Protein AF-K1RTC9-F1 (afdb_monomer_lite)

pLDDT: mean 77.4, std 10.29, range [48.47, 89.5]

Foldseek 3Di:
DKWKDAPNDIDDFDFDPPWDWDDDPPDDTDTRTDTDDPDDDDGDFQIWIADPNDIDGRHDPVPD

Radius of gyration: 12.06 Å; chains: 1; bounding box: 28×21×31 Å

Organism: NCBI:txid408170

Sequence (64 aa):
MLTLHFNNTTLDVQESDSSYRYRSLMSKPQLVLKFSLSEFVEIPVGAWCEYQGVKYKLGSPENI

Structure (mmCIF, N/CA/C/O backbone):
data_AF-K1RTC9-F1
#
_entry.id   AF-K1RTC9-F1
#
loop_
_atom_site.group_PDB
_atom_site.id
_atom_site.type_symbol
_atom_site.label_atom_id
_atom_site.label_alt_id
_atom_site.label_comp_id
_atom_site.label_asym_id
_atom_site.label_entity_id
_atom_site.label_seq_id
_atom_site.pdbx_PDB_ins_code
_atom_site.Cartn_x
_atom_site.Cartn_y
_atom_site.Cartn_z
_atom_site.occupancy
_atom_site.B_iso_or_equiv
_atom_site.auth_seq_id
_atom_site.auth_comp_id
_atom_site.auth_asym_id
_atom_site.auth_atom_id
_atom_site.pdbx_PDB_model_num
ATOM 1 N N . MET A 1 1 ? -10.586 3.980 -4.314 1.00 75.44 1 MET A N 1
ATOM 2 C CA . MET A 1 1 ? -10.581 3.594 -2.891 1.00 75.44 1 MET A CA 1
ATOM 3 C C . MET A 1 1 ? -9.849 2.271 -2.793 1.00 75.44 1 MET A C 1
ATOM 5 O O . MET A 1 1 ? -10.229 1.335 -3.494 1.00 75.44 1 MET A O 1
ATOM 9 N N . LEU A 1 2 ? -8.775 2.217 -2.010 1.00 83.12 2 LEU A N 1
ATOM 10 C CA . LEU A 1 2 ? -7.871 1.073 -1.909 1.00 83.12 2 LEU A CA 1
ATOM 11 C C . LEU A 1 2 ? -7.761 0.623 -0.452 1.00 83.12 2 LEU A C 1
ATOM 13 O O . LEU A 1 2 ? -7.559 1.445 0.436 1.00 83.12 2 LEU A O 1
ATOM 17 N N . THR A 1 3 ? -7.802 -0.686 -0.223 1.00 87.88 3 THR A N 1
ATOM 18 C CA . THR A 1 3 ? -7.605 -1.271 1.104 1.00 87.88 3 THR A CA 1
ATOM 19 C C . THR A 1 3 ? -6.162 -1.758 1.265 1.00 87.88 3 THR A C 1
ATOM 21 O O . THR A 1 3 ? -5.666 -2.601 0.510 1.00 87.88 3 THR A O 1
ATOM 24 N N . LEU A 1 4 ? -5.463 -1.206 2.254 1.00 88.44 4 LEU A N 1
ATOM 25 C CA . LEU A 1 4 ? -4.149 -1.650 2.713 1.00 88.44 4 LEU A CA 1
ATOM 26 C C . LEU A 1 4 ? -4.325 -2.657 3.844 1.00 88.44 4 LEU A C 1
ATOM 28 O O . LEU A 1 4 ? -5.006 -2.386 4.824 1.00 88.44 4 LEU A O 1
ATOM 32 N N . HIS A 1 5 ? -3.665 -3.801 3.738 1.00 89.50 5 HIS A N 1
ATOM 33 C CA . HIS A 1 5 ? -3.682 -4.857 4.742 1.00 89.50 5 HIS A CA 1
ATOM 34 C C . HIS A 1 5 ? -2.318 -4.922 5.434 1.00 89.50 5 HIS A C 1
ATOM 36 O O . HIS A 1 5 ? -1.301 -5.176 4.779 1.00 89.50 5 HIS A O 1
ATOM 42 N N . PHE A 1 6 ? -2.280 -4.726 6.751 1.00 88.88 6 PHE A N 1
ATOM 43 C CA . PHE A 1 6 ? -1.054 -4.806 7.549 1.00 88.88 6 PHE A CA 1
ATOM 44 C C . PHE A 1 6 ? -1.356 -5.137 9.011 1.00 88.88 6 PHE A C 1
ATOM 46 O O . PHE A 1 6 ? -2.377 -4.726 9.539 1.00 88.88 6 PHE A O 1
ATOM 53 N N . ASN A 1 7 ? -0.460 -5.871 9.678 1.00 79.25 7 ASN A N 1
ATOM 54 C CA . ASN A 1 7 ? -0.527 -6.158 11.120 1.00 79.25 7 ASN A CA 1
ATOM 55 C C . ASN A 1 7 ? -1.913 -6.608 11.640 1.00 79.25 7 ASN A C 1
ATOM 57 O O . ASN A 1 7 ? -2.360 -6.169 12.693 1.00 79.25 7 ASN A O 1
ATOM 61 N N . ASN A 1 8 ? -2.605 -7.465 10.878 1.00 83.25 8 ASN A N 1
ATOM 62 C CA . ASN A 1 8 ? -3.970 -7.931 11.163 1.00 83.25 8 ASN A CA 1
ATOM 63 C C . ASN A 1 8 ? -5.087 -6.865 11.097 1.00 83.25 8 ASN A C 1
ATOM 65 O O . ASN A 1 8 ? -6.238 -7.180 11.395 1.00 83.25 8 ASN A O 1
ATOM 69 N N . THR A 1 9 ? -4.765 -5.656 10.641 1.00 85.88 9 THR A N 1
ATOM 70 C CA . THR A 1 9 ? -5.676 -4.531 10.416 1.00 85.88 9 THR A CA 1
ATOM 71 C C . THR A 1 9 ? -5.794 -4.228 8.921 1.00 85.88 9 THR A C 1
ATOM 73 O O . THR A 1 9 ? -4.920 -4.559 8.109 1.00 85.88 9 THR A O 1
ATOM 76 N N . THR A 1 10 ? -6.899 -3.594 8.548 1.00 89.12 10 THR A N 1
ATOM 77 C CA . THR A 1 10 ? -7.127 -3.047 7.212 1.00 89.12 10 THR A CA 1
ATOM 78 C C . THR A 1 10 ? -7.334 -1.545 7.295 1.00 89.12 10 THR A C 1
ATOM 80 O O . THR A 1 10 ? -8.026 -1.067 8.190 1.00 89.12 10 THR A O 1
ATOM 83 N N . LEU A 1 11 ? -6.732 -0.809 6.369 1.00 86.50 11 LEU A N 1
ATOM 84 C CA . LEU A 1 11 ? -6.859 0.635 6.256 1.00 86.50 11 LEU A CA 1
ATOM 85 C C . LEU A 1 11 ? -7.365 0.975 4.863 1.00 86.50 11 LEU A C 1
ATOM 87 O O . LEU A 1 11 ? -6.680 0.724 3.871 1.00 86.50 11 LEU A O 1
ATOM 91 N N . ASP A 1 12 ? -8.543 1.573 4.797 1.00 86.25 12 ASP A N 1
ATOM 92 C CA . ASP A 1 12 ? -9.066 2.113 3.555 1.00 86.25 12 ASP A CA 1
ATOM 93 C C . ASP A 1 12 ? -8.477 3.498 3.321 1.0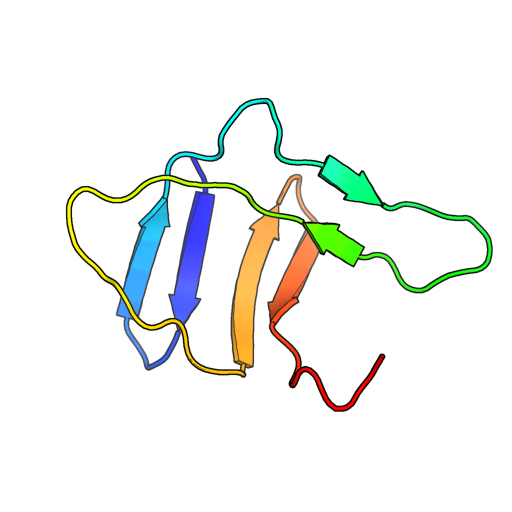0 86.25 12 ASP A C 1
ATOM 95 O O . ASP A 1 12 ? -8.699 4.440 4.083 1.00 86.25 12 ASP A O 1
ATOM 99 N N . VAL A 1 13 ? -7.690 3.611 2.257 1.00 84.06 13 VAL A N 1
ATOM 100 C CA . VAL A 1 13 ? -7.086 4.865 1.827 1.00 84.06 13 VAL A CA 1
ATOM 101 C C . VAL A 1 13 ? -7.701 5.296 0.509 1.00 84.06 13 VAL A C 1
ATOM 103 O O . VAL A 1 13 ? -7.937 4.497 -0.403 1.00 84.06 13 VAL A O 1
ATOM 106 N N . GLN A 1 14 ? -7.956 6.593 0.397 1.00 82.75 14 GLN A N 1
ATOM 107 C CA . GLN A 1 14 ? -8.293 7.190 -0.880 1.00 82.75 14 GLN A CA 1
ATOM 108 C C . GLN A 1 14 ? -6.991 7.520 -1.607 1.00 82.75 14 GLN A C 1
ATOM 110 O O . GLN A 1 14 ? -6.221 8.385 -1.184 1.00 82.75 14 GLN A O 1
ATOM 115 N N . GLU A 1 15 ? -6.722 6.790 -2.685 1.00 78.62 15 GLU A N 1
ATOM 116 C CA . GLU A 1 15 ? -5.621 7.101 -3.579 1.00 78.62 15 GLU A CA 1
ATOM 117 C C . GLU A 1 15 ? -5.818 8.488 -4.199 1.00 78.62 15 GLU A C 1
ATOM 119 O O . GLU A 1 15 ? -6.912 8.860 -4.620 1.00 78.62 15 GLU A O 1
ATOM 124 N N . SER A 1 16 ? -4.743 9.267 -4.249 1.00 79.12 16 SER A N 1
ATOM 125 C CA . SER A 1 16 ? -4.713 10.517 -4.998 1.00 79.12 16 SER A CA 1
ATOM 126 C C . SER A 1 16 ? -4.540 10.218 -6.489 1.00 79.12 16 SER A C 1
ATOM 128 O O . SER A 1 16 ? -3.827 9.271 -6.834 1.00 79.12 16 SER A O 1
ATO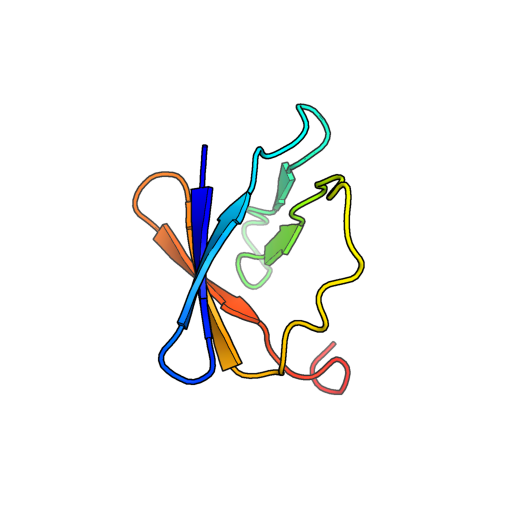M 130 N N . ASP A 1 17 ? -5.084 11.065 -7.370 1.00 71.31 17 ASP A N 1
ATOM 131 C CA . ASP A 1 17 ? -4.876 11.022 -8.832 1.00 71.31 17 ASP A CA 1
ATOM 132 C C . ASP A 1 17 ? -3.394 11.033 -9.244 1.00 71.31 17 ASP A C 1
ATOM 134 O O . ASP A 1 17 ? -3.026 10.609 -10.335 1.00 71.31 17 ASP A O 1
ATOM 138 N N . SER A 1 18 ? -2.509 11.487 -8.354 1.00 73.81 18 SER A N 1
ATOM 139 C CA . SER A 1 18 ? -1.056 11.447 -8.554 1.00 73.81 18 SER A CA 1
ATOM 140 C C . SER A 1 18 ? -0.414 10.091 -8.233 1.00 73.81 18 SER A C 1
ATOM 142 O O . SER A 1 18 ? 0.816 9.983 -8.265 1.00 73.81 18 SER A O 1
ATOM 144 N N . SER A 1 19 ? -1.198 9.078 -7.861 1.00 72.00 19 SER A N 1
ATOM 145 C CA . SER A 1 19 ? -0.712 7.711 -7.667 1.00 72.00 19 SER A CA 1
ATOM 146 C C . SER A 1 19 ? -0.450 7.075 -9.022 1.00 72.00 19 SER A C 1
ATOM 148 O O . SER A 1 19 ? -1.308 7.084 -9.901 1.00 72.00 19 SER A O 1
ATOM 150 N N . TYR A 1 20 ? 0.735 6.500 -9.202 1.00 72.06 20 TYR A N 1
ATOM 151 C CA . TYR A 1 20 ? 1.108 5.889 -10.470 1.00 72.06 20 TYR A CA 1
ATOM 152 C C . TYR A 1 20 ? 1.723 4.514 -10.262 1.00 72.06 20 TYR A C 1
ATOM 154 O O . TYR A 1 20 ? 2.428 4.221 -9.293 1.00 72.06 20 TYR A O 1
ATOM 162 N N . ARG A 1 21 ? 1.443 3.650 -11.229 1.00 73.38 21 ARG A N 1
ATOM 163 C CA . ARG A 1 21 ? 1.978 2.300 -11.309 1.00 73.38 21 ARG A CA 1
ATOM 164 C C . ARG A 1 21 ? 3.046 2.275 -12.390 1.00 73.38 21 ARG A C 1
ATOM 166 O O . ARG A 1 21 ? 2.743 2.431 -13.570 1.00 73.38 21 ARG A O 1
ATOM 173 N N . TYR A 1 22 ? 4.284 2.031 -11.991 1.00 67.94 22 TYR A N 1
ATOM 174 C CA . TYR A 1 22 ? 5.391 1.841 -12.912 1.00 67.94 22 TYR A CA 1
ATOM 175 C C . TYR A 1 22 ? 5.328 0.419 -13.490 1.00 67.94 22 TYR A C 1
ATOM 177 O O . TYR A 1 22 ? 5.490 -0.575 -12.777 1.00 67.94 22 TYR A O 1
ATOM 185 N N . ARG A 1 23 ? 5.054 0.310 -14.795 1.00 60.56 23 ARG A N 1
ATOM 186 C CA . ARG A 1 23 ? 5.221 -0.922 -15.585 1.00 60.56 23 ARG A CA 1
ATOM 187 C C . ARG A 1 23 ? 6.346 -0.694 -16.585 1.00 60.56 23 ARG A C 1
ATOM 189 O O . ARG A 1 23 ? 6.089 -0.470 -17.762 1.00 60.56 23 ARG A O 1
ATOM 196 N N . SER A 1 24 ? 7.588 -0.715 -16.121 1.00 58.66 24 SER A N 1
ATOM 197 C CA . SER A 1 24 ? 8.711 -0.752 -17.057 1.00 58.66 24 SER A CA 1
ATOM 198 C C . SER A 1 24 ? 8.963 -2.184 -17.504 1.00 58.66 24 SER A C 1
ATOM 200 O O . SER A 1 24 ? 9.029 -3.086 -16.678 1.00 58.66 24 SER A O 1
ATOM 202 N N . LEU A 1 25 ? 9.137 -2.382 -18.813 1.00 55.19 25 LEU A N 1
ATOM 203 C CA . LEU A 1 25 ? 9.383 -3.687 -19.447 1.00 55.19 25 LEU A CA 1
ATOM 204 C C . LEU A 1 25 ? 10.645 -4.410 -18.933 1.00 55.19 25 LEU A C 1
ATOM 206 O O . LEU A 1 25 ? 10.746 -5.622 -19.071 1.00 55.19 25 LEU A O 1
ATOM 210 N N . MET A 1 26 ? 11.586 -3.673 -18.337 1.00 57.91 26 MET A N 1
ATOM 211 C CA . MET A 1 26 ? 12.876 -4.170 -17.834 1.00 57.91 26 MET A CA 1
ATOM 212 C C . MET A 1 26 ? 12.989 -4.151 -16.300 1.00 57.91 26 MET A C 1
ATOM 214 O O . MET A 1 26 ? 14.032 -4.519 -15.769 1.00 57.91 26 MET A O 1
ATOM 218 N N . SER A 1 27 ? 11.967 -3.680 -15.573 1.00 58.16 27 SER A N 1
ATOM 219 C CA . SER A 1 27 ? 12.077 -3.438 -14.128 1.00 58.16 27 SER A CA 1
ATOM 220 C C . SER A 1 27 ? 10.897 -4.019 -13.358 1.00 58.16 27 SER A C 1
ATOM 222 O O . SER A 1 27 ? 9.799 -4.169 -13.897 1.00 58.16 27 SER A O 1
ATOM 224 N N . LYS A 1 28 ? 11.123 -4.369 -12.086 1.00 66.69 28 LYS A N 1
ATOM 225 C CA . LYS A 1 28 ? 10.079 -4.946 -11.230 1.00 66.69 28 LYS A CA 1
ATOM 226 C C . LYS A 1 28 ? 8.883 -3.981 -11.173 1.00 66.69 28 LYS A C 1
ATOM 228 O O . LYS A 1 28 ? 9.086 -2.777 -11.012 1.00 66.69 28 LYS A O 1
ATOM 233 N N . PRO A 1 29 ? 7.640 -4.473 -11.310 1.00 71.31 29 PRO A N 1
ATOM 234 C CA . PRO A 1 29 ? 6.461 -3.620 -11.256 1.00 71.31 29 PRO A CA 1
ATOM 235 C C . PRO A 1 29 ? 6.394 -2.924 -9.893 1.00 71.31 29 PRO A C 1
ATOM 237 O O . PRO A 1 29 ? 6.237 -3.584 -8.867 1.00 71.31 29 PRO A O 1
ATOM 240 N N . GLN A 1 30 ? 6.488 -1.596 -9.894 1.00 75.12 30 GLN A N 1
ATOM 241 C CA . GLN A 1 30 ? 6.473 -0.776 -8.684 1.00 75.12 30 GLN A CA 1
ATOM 242 C C . GLN A 1 30 ? 5.194 0.059 -8.644 1.00 75.12 30 GLN A C 1
ATOM 244 O O . GLN A 1 30 ? 4.807 0.676 -9.635 1.00 75.12 30 GLN A O 1
ATOM 249 N N . LEU A 1 31 ? 4.533 0.084 -7.491 1.00 80.38 31 LEU A N 1
ATOM 250 C CA . LEU A 1 31 ? 3.380 0.940 -7.235 1.00 80.38 31 LEU A CA 1
ATOM 251 C C . LEU A 1 31 ? 3.809 2.082 -6.315 1.00 80.38 31 LEU A C 1
ATOM 253 O O . LEU A 1 31 ? 4.322 1.830 -5.227 1.00 80.38 31 LEU A O 1
ATOM 257 N N . VAL A 1 32 ? 3.592 3.323 -6.748 1.00 81.56 32 VAL A N 1
ATOM 258 C CA . VAL A 1 32 ? 3.759 4.512 -5.908 1.00 81.56 32 VAL A CA 1
ATOM 259 C C . VAL A 1 32 ? 2.369 5.015 -5.554 1.00 81.56 32 VAL A C 1
ATOM 261 O O . VAL A 1 32 ? 1.690 5.635 -6.375 1.00 81.56 32 VAL A O 1
ATOM 264 N N . LEU A 1 33 ? 1.940 4.713 -4.329 1.00 80.19 33 LEU A N 1
ATOM 265 C CA . LEU A 1 33 ? 0.661 5.159 -3.798 1.00 80.19 33 LEU A CA 1
ATOM 266 C C . LEU A 1 33 ? 0.861 6.482 -3.056 1.00 80.19 33 LEU A C 1
ATOM 268 O O . LEU A 1 33 ? 1.635 6.544 -2.101 1.00 80.19 33 LEU A O 1
ATOM 272 N N . LYS A 1 34 ? 0.169 7.535 -3.490 1.00 80.62 34 LYS A N 1
ATOM 273 C CA . LYS A 1 34 ? 0.135 8.821 -2.787 1.00 80.62 34 LYS A CA 1
ATOM 274 C C . LYS A 1 34 ? -1.259 9.001 -2.214 1.00 80.62 34 LYS A C 1
ATOM 276 O O . LYS A 1 34 ? -2.237 8.960 -2.953 1.00 80.62 34 LYS A O 1
ATOM 281 N N . PHE A 1 35 ? -1.349 9.190 -0.910 1.00 80.44 35 PHE A N 1
ATOM 282 C CA . PHE A 1 35 ? -2.609 9.353 -0.199 1.00 80.44 35 PHE A CA 1
ATOM 283 C C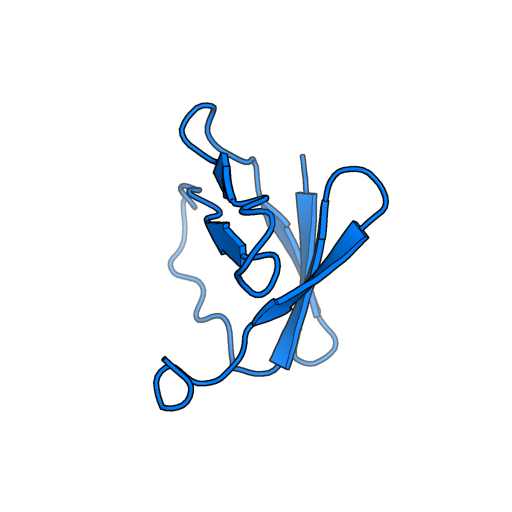 . PHE A 1 35 ? -2.405 10.337 0.952 1.00 80.44 35 PHE A C 1
ATOM 285 O O . PHE A 1 35 ? -1.282 10.548 1.415 1.00 80.44 35 PHE A O 1
ATOM 292 N N . SER A 1 36 ? -3.491 10.958 1.391 1.00 78.31 36 SER A N 1
ATOM 293 C CA . SER A 1 36 ? -3.494 11.868 2.531 1.00 78.31 36 SER A CA 1
ATOM 294 C C . SER A 1 36 ? -4.494 11.345 3.542 1.00 78.31 36 SER A C 1
ATOM 296 O O . SER A 1 36 ? -5.662 11.155 3.214 1.00 78.31 36 SER A O 1
ATOM 298 N N . LEU A 1 37 ? -4.019 11.085 4.754 1.00 81.00 37 LEU A N 1
ATOM 299 C CA . LEU A 1 37 ? -4.860 10.681 5.872 1.00 81.00 37 LEU A CA 1
ATOM 300 C C . LEU A 1 37 ? -5.014 11.857 6.824 1.00 81.00 37 LEU A C 1
ATOM 302 O O .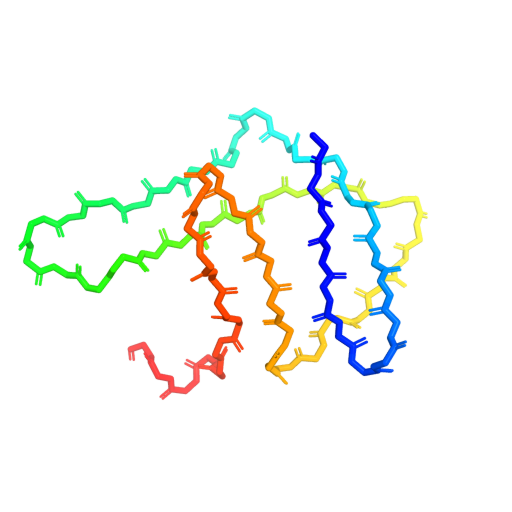 LEU A 1 37 ? -4.096 12.660 6.983 1.00 81.00 37 LEU A O 1
ATOM 306 N N . SER A 1 38 ? -6.181 11.942 7.459 1.00 79.62 38 SER A N 1
ATOM 307 C CA . SER A 1 38 ? -6.433 12.901 8.538 1.00 79.62 38 SER A CA 1
ATOM 308 C C . SER A 1 38 ? -5.594 12.600 9.783 1.00 79.62 38 SER A C 1
ATOM 310 O O . SER A 1 38 ? -5.333 13.502 10.573 1.00 79.62 38 SER A O 1
ATOM 312 N N . GLU A 1 39 ? -5.145 11.353 9.933 1.00 78.75 39 GLU A N 1
ATOM 313 C CA . GLU A 1 39 ? -4.313 10.877 11.034 1.00 78.75 39 GLU A CA 1
ATOM 314 C C . GLU A 1 39 ? -3.022 10.254 10.498 1.00 78.75 39 GLU A C 1
ATOM 316 O O . GLU A 1 39 ? -2.993 9.654 9.421 1.00 78.75 39 GLU A O 1
ATOM 321 N N . PHE A 1 40 ? -1.937 10.388 11.259 1.00 77.62 40 PHE A N 1
ATOM 322 C CA . PHE A 1 40 ? -0.694 9.699 10.942 1.00 77.62 40 PHE A CA 1
ATOM 323 C C . PHE A 1 40 ? -0.861 8.200 11.203 1.00 77.62 40 PHE A C 1
ATOM 325 O O . PHE A 1 40 ? -1.130 7.787 12.330 1.00 77.62 40 PHE A O 1
ATOM 332 N N . VAL A 1 41 ? -0.667 7.391 10.163 1.00 80.75 41 VAL A N 1
ATOM 333 C CA . VAL A 1 41 ? -0.654 5.931 10.263 1.00 80.75 41 VAL A CA 1
ATOM 334 C C . VAL A 1 41 ? 0.705 5.429 9.805 1.00 80.75 41 VAL A C 1
ATOM 336 O O . VAL A 1 41 ? 1.106 5.644 8.661 1.00 80.75 41 VAL A O 1
ATOM 339 N N . GLU A 1 42 ? 1.410 4.743 10.699 1.00 79.31 42 GLU A N 1
ATOM 340 C CA . GLU A 1 42 ? 2.654 4.068 10.354 1.00 79.31 42 GLU A CA 1
ATOM 341 C C . GLU A 1 42 ? 2.333 2.733 9.672 1.00 79.31 42 GLU A C 1
ATOM 343 O O . GLU A 1 42 ? 1.690 1.855 10.250 1.00 79.31 42 GLU A O 1
ATOM 348 N N . ILE A 1 43 ? 2.752 2.589 8.414 1.00 82.88 43 ILE A N 1
ATOM 349 C CA . ILE A 1 43 ? 2.535 1.368 7.636 1.00 82.88 43 ILE A CA 1
ATOM 350 C C . ILE A 1 43 ? 3.805 0.517 7.723 1.00 82.88 43 ILE A C 1
ATOM 352 O O . ILE A 1 43 ? 4.834 0.908 7.165 1.00 82.88 43 ILE A O 1
ATOM 356 N N . PRO A 1 44 ? 3.763 -0.654 8.381 1.00 84.06 44 PRO A N 1
ATOM 357 C CA . PRO A 1 44 ? 4.943 -1.488 8.536 1.00 84.06 44 PRO A CA 1
ATOM 358 C C . PRO A 1 44 ? 5.333 -2.167 7.218 1.00 84.06 44 PRO A C 1
ATOM 360 O O . PRO A 1 44 ? 4.496 -2.460 6.356 1.00 84.06 44 PRO A O 1
ATOM 363 N N . VAL A 1 45 ? 6.622 -2.496 7.092 1.00 83.69 45 VAL A N 1
ATOM 364 C CA . VAL A 1 45 ? 7.120 -3.345 6.004 1.00 83.69 45 VAL A CA 1
ATOM 365 C C . VAL A 1 45 ? 6.359 -4.669 6.008 1.00 83.69 45 VAL A C 1
ATOM 367 O O . VAL A 1 45 ? 6.173 -5.309 7.041 1.00 83.69 45 VAL A O 1
ATOM 370 N N . GLY A 1 46 ? 5.919 -5.095 4.829 1.00 82.62 46 GLY A N 1
ATOM 371 C CA . GLY A 1 46 ? 5.096 -6.284 4.658 1.00 82.62 46 GLY A CA 1
ATOM 372 C C . GLY A 1 46 ? 3.608 -6.006 4.484 1.00 82.62 46 GLY A C 1
ATOM 373 O O . GLY A 1 46 ? 2.886 -6.933 4.102 1.00 82.62 46 GLY A O 1
ATOM 374 N N . ALA A 1 47 ? 3.176 -4.755 4.669 1.00 88.06 47 ALA A N 1
ATOM 375 C CA . ALA A 1 47 ? 1.867 -4.296 4.231 1.00 88.06 47 ALA A CA 1
ATOM 376 C C . ALA A 1 47 ? 1.635 -4.628 2.754 1.00 88.06 47 ALA A C 1
ATOM 378 O O . ALA A 1 47 ? 2.564 -4.592 1.943 1.00 88.06 47 ALA A O 1
ATOM 379 N N . TRP A 1 48 ? 0.405 -4.954 2.384 1.00 88.19 48 TRP A N 1
ATOM 380 C CA . TRP A 1 48 ? 0.063 -5.240 0.996 1.00 88.19 48 TRP A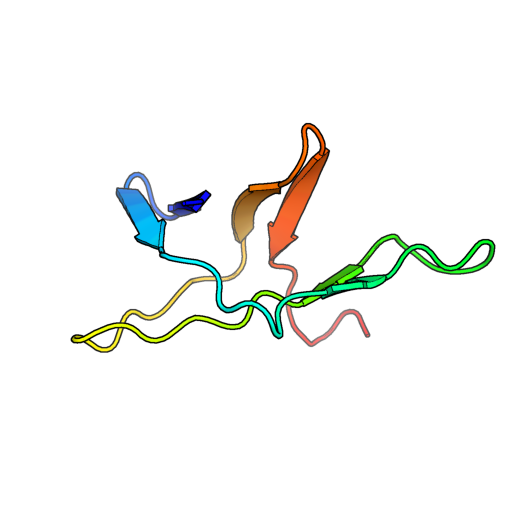 CA 1
ATOM 381 C C . TRP A 1 48 ? -1.285 -4.642 0.624 1.00 88.19 48 TRP A C 1
ATOM 383 O O . TRP A 1 48 ? -2.145 -4.435 1.472 1.00 88.19 48 TRP A O 1
ATOM 393 N N . CYS A 1 49 ? -1.468 -4.366 -0.657 1.00 88.31 49 CYS A N 1
ATOM 394 C CA . CYS A 1 49 ? -2.732 -3.899 -1.206 1.00 88.31 49 CYS A CA 1
ATOM 395 C C . CYS A 1 49 ? -2.968 -4.523 -2.575 1.00 88.31 49 CYS A C 1
ATOM 397 O O . CYS A 1 49 ? -2.030 -4.979 -3.237 1.00 88.31 49 CYS A O 1
ATOM 399 N N . GLU A 1 50 ? -4.222 -4.542 -3.000 1.00 86.62 50 GLU A N 1
ATOM 400 C CA . GLU A 1 50 ? -4.585 -4.905 -4.360 1.00 86.62 50 GLU A CA 1
ATOM 401 C C . GLU A 1 50 ? -4.948 -3.646 -5.140 1.00 86.62 50 GLU A C 1
ATOM 403 O O . GLU A 1 50 ? -5.892 -2.942 -4.796 1.00 86.62 50 GLU A O 1
ATOM 408 N N . TYR A 1 51 ? -4.191 -3.358 -6.198 1.00 81.75 51 TYR A N 1
ATOM 409 C CA . TYR A 1 51 ? -4.445 -2.220 -7.071 1.00 81.75 51 TYR A CA 1
ATOM 410 C C . TYR A 1 51 ? -4.636 -2.694 -8.509 1.00 81.75 51 TYR A C 1
ATOM 412 O O . TYR A 1 51 ? -3.717 -3.245 -9.126 1.00 81.75 51 TYR A O 1
ATOM 420 N N . GLN A 1 52 ? -5.836 -2.465 -9.050 1.00 80.00 52 GLN A N 1
ATOM 421 C CA . GLN A 1 52 ? -6.232 -2.881 -10.402 1.00 80.00 52 GLN A CA 1
ATOM 422 C C . GLN A 1 52 ? -5.992 -4.385 -10.657 1.00 80.00 52 GLN A C 1
ATOM 424 O O . GLN A 1 52 ? -5.386 -4.760 -11.663 1.00 80.00 52 GLN A O 1
ATOM 429 N N . GLY A 1 53 ? -6.398 -5.242 -9.712 1.00 80.44 53 GLY A N 1
ATOM 430 C CA . GLY A 1 53 ? -6.261 -6.701 -9.819 1.00 80.44 53 GLY A CA 1
ATOM 431 C C . GLY A 1 53 ? -4.827 -7.223 -9.684 1.00 80.44 53 GLY A C 1
ATOM 432 O O . GLY A 1 53 ? -4.546 -8.363 -10.047 1.00 80.44 53 GLY A O 1
ATOM 433 N N . VAL A 1 54 ? -3.894 -6.396 -9.201 1.00 83.06 54 VAL A N 1
ATOM 434 C CA . VAL A 1 54 ? -2.517 -6.812 -8.920 1.00 83.06 54 VAL A CA 1
ATOM 435 C C . VAL A 1 54 ? -2.178 -6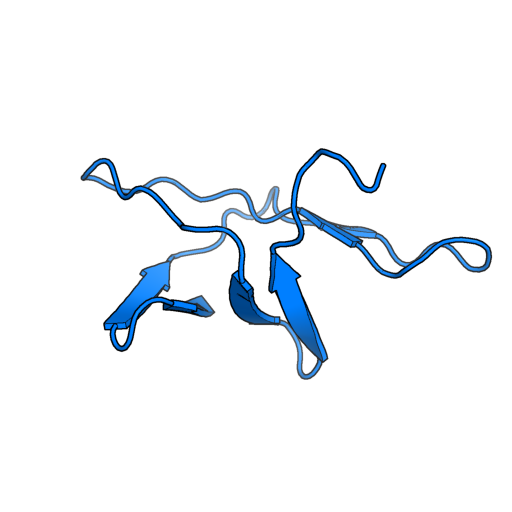.541 -7.469 1.00 83.06 54 VAL A C 1
ATOM 437 O O . VAL A 1 54 ? -2.347 -5.430 -6.969 1.00 83.06 54 VAL A O 1
ATOM 440 N N . LYS A 1 55 ? -1.661 -7.574 -6.806 1.00 85.69 55 LYS A N 1
ATOM 441 C CA . LYS A 1 55 ? -1.227 -7.510 -5.418 1.00 85.69 55 LYS A CA 1
ATOM 442 C C . LYS A 1 55 ? 0.177 -6.919 -5.327 1.00 85.69 55 LYS A C 1
ATOM 444 O O . LYS A 1 55 ? 1.132 -7.472 -5.870 1.00 85.69 55 LYS A O 1
ATOM 449 N N . TYR A 1 56 ? 0.290 -5.814 -4.606 1.00 85.00 56 TYR A N 1
ATOM 450 C CA . TYR A 1 56 ? 1.541 -5.137 -4.293 1.00 85.00 56 TYR A CA 1
ATOM 451 C C . TYR A 1 56 ? 1.862 -5.302 -2.818 1.00 85.00 56 TYR A C 1
ATOM 453 O O . TYR A 1 56 ? 0.969 -5.236 -1.977 1.00 85.00 56 TYR A O 1
ATOM 461 N N . LYS A 1 57 ? 3.141 -5.504 -2.501 1.00 86.38 57 LYS A N 1
ATOM 462 C CA . LYS A 1 57 ? 3.637 -5.602 -1.128 1.00 86.38 57 LYS A CA 1
ATOM 463 C C . LYS A 1 57 ? 4.692 -4.529 -0.895 1.00 86.38 57 LYS A C 1
ATOM 465 O O . LYS A 1 57 ? 5.583 -4.353 -1.723 1.00 86.38 57 LYS A O 1
ATOM 470 N N . LEU A 1 58 ? 4.588 -3.841 0.234 1.00 83.38 58 LEU A N 1
ATOM 471 C CA . LEU A 1 58 ? 5.575 -2.893 0.716 1.00 83.38 58 LEU A CA 1
ATOM 472 C C . LEU A 1 58 ? 6.812 -3.672 1.180 1.00 83.38 58 LEU A C 1
ATOM 474 O O . LEU A 1 58 ? 6.752 -4.424 2.156 1.00 83.38 58 LEU A O 1
ATOM 478 N N . GLY A 1 59 ? 7.908 -3.542 0.436 1.00 77.75 59 GLY A N 1
ATOM 479 C CA . GLY A 1 59 ? 9.219 -4.077 0.807 1.00 77.75 59 GLY A CA 1
ATOM 480 C C . GLY A 1 59 ? 10.020 -3.080 1.645 1.00 77.75 59 GLY A C 1
ATOM 481 O O . GLY A 1 59 ? 9.701 -1.893 1.666 1.00 77.75 59 GLY A O 1
ATOM 482 N N . SER A 1 60 ? 11.061 -3.561 2.329 1.00 73.94 60 SER A N 1
ATOM 483 C CA . SER A 1 60 ? 12.020 -2.683 3.006 1.00 73.94 60 SER A CA 1
ATOM 484 C C . SER A 1 60 ? 12.708 -1.763 1.988 1.00 73.94 60 SER A C 1
ATOM 486 O O . SER A 1 60 ? 13.029 -2.226 0.889 1.00 73.94 60 SER A O 1
ATOM 488 N N . PRO A 1 61 ? 13.004 -0.501 2.351 1.00 60.06 61 PRO A N 1
ATOM 489 C CA . PRO A 1 61 ? 13.751 0.424 1.495 1.00 60.06 61 PRO A CA 1
ATOM 490 C C . PRO A 1 61 ? 15.170 -0.066 1.158 1.00 60.06 61 PRO A C 1
ATOM 492 O O . PRO A 1 61 ? 15.765 0.419 0.208 1.00 60.06 61 PRO A O 1
ATOM 495 N N . GLU A 1 62 ? 15.691 -1.065 1.878 1.00 53.84 62 GLU A N 1
ATOM 496 C CA . GLU A 1 62 ? 16.991 -1.705 1.620 1.00 53.84 62 GLU A CA 1
ATOM 497 C C . GLU A 1 62 ? 17.041 -2.559 0.337 1.00 53.84 62 GLU A C 1
ATOM 499 O O . GLU A 1 62 ? 18.064 -3.172 0.048 1.00 53.84 62 GLU A O 1
ATOM 504 N N . ASN A 1 63 ? 15.948 -2.645 -0.428 1.00 48.47 63 ASN A N 1
ATOM 505 C CA . ASN A 1 63 ? 15.856 -3.464 -1.642 1.00 48.47 63 ASN A CA 1
ATOM 506 C C . ASN A 1 63 ? 15.648 -2.623 -2.919 1.00 48.47 63 ASN A C 1
ATOM 508 O O . ASN A 1 63 ? 14.935 -3.065 -3.828 1.00 48.47 63 ASN A O 1
ATOM 512 N N . ILE A 1 64 ? 16.212 -1.406 -2.958 1.00 48.81 64 ILE A N 1
ATOM 513 C CA . ILE A 1 64 ? 16.257 -0.544 -4.153 1.00 48.81 64 ILE A CA 1
ATOM 514 C C . ILE A 1 64 ? 17.641 -0.521 -4.796 1.00 48.81 64 ILE A C 1
ATOM 516 O O . ILE A 1 64 ? 18.643 -0.512 -4.048 1.00 48.81 64 ILE A O 1
#

Secondary structure (DSSP, 8-state):
-EEEEETTEEEEE-B-TT-EEE--TTS--EEE--B--SS-----TT-EEEETTEEEE---GGG-